Protein AF-A0A497JH79-F1 (afdb_monomer)

Nearest PDB structures (foldseek):
  4o25-assembly2_B  TM=3.830E-01  e=8.070E-01  Mus musculus
  3sea-assembly2_B  TM=3.746E-01  e=8.070E-01  Homo sapiens
  4o2l-assembly2_B  TM=3.773E-01  e=1.261E+00  Mus musculus
  6bsx-assembly3_C  TM=3.825E-01  e=1.183E+00  Homo sapiens
  6bsx-assembly1_A  TM=3.810E-01  e=1.433E+00  Homo sapiens

Sequence (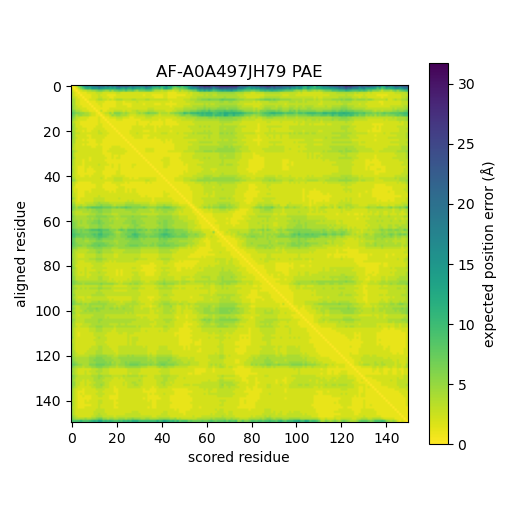150 aa):
MELKEAFLWKKVNSLIECNLCRRNCRIAENATGFCRVRQNIKGKLYSLVYGRALSLAIDPIEKKPLFHFKPATLCTSMSTYGCNFRCLHCQNYFISQLWLKEDLQKIPYTTPAEIVDFTLRQNIPGIAYTYTEPTIFAEYAYDTMVEAKK

Foldseek 3Di:
DDFAFDDAWDDDPQWIQGPLDPQRDTAHEQGAGPQRQWGHHPNTTTGLCQQQFPDWDKDAPVVPPDDPDPHPAIATETEAAGAPDDDPPQPLCCRHPVDDSVVSVVGDRHALLNSLVVCVVVVHPYHHYDSGDRSSRVVNVVNNVVNNVD

InterPro domains:
  IPR007197 Radical SAM [SFLDS00029] (80-143)
  IPR013785 Aldolase-type TIM barrel [G3DSA:3.20.20.70] (61-150)
  IPR034457 Organic radical-activating enzymes [PTHR30352] (16-150)
  IPR058240 Radical SAM superfamily [SSF102114] (51-149)

Secondary structure (DSSP, 8-state):
-PPEEPSSEEEETTEEEE-SSTT--EE-TT-B-TTSSEEEETTEEEESSTT---EEEEEEGGGSS-SSSSTT-EEEEEE-S--S---TT-TTHHHHTS--GGGGGGSPP--HHHHHHHHHHTT---EEE-SS-GGGGHHHHHHHHHHHT-

pLDDT: mean 96.07, std 3.97, range [58.75, 98.5]

Organism: NCBI:txid3101447

Mean predicted aligned error: 2.98 Å

Solvent-accessible surface area (backbone atoms only — not comparable to full-atom values): 8669 Å² total; per-residue (Å²): 133,85,73,45,72,54,89,48,61,47,80,51,91,86,28,34,37,35,62,64,52,96,75,51,36,75,21,44,71,76,32,53,33,90,32,67,33,40,33,22,53,92,86,40,52,25,34,73,49,56,34,28,64,67,42,81,45,83,40,56,40,79,81,46,104,53,84,90,56,66,77,98,33,52,24,37,34,35,27,39,68,23,21,83,72,83,63,94,81,47,89,44,38,56,50,32,67,65,71,56,82,71,57,58,76,76,38,62,82,43,53,41,62,55,56,40,50,57,31,54,77,68,74,38,88,40,76,40,73,35,87,30,52,52,63,79,47,42,69,43,53,47,53,26,53,59,50,68,70,111

Structure (mmCIF, N/CA/C/O backbone):
data_AF-A0A497JH79-F1
#
_entry.id   AF-A0A497JH79-F1
#
loop_
_atom_site.group_PDB
_atom_site.id
_atom_site.type_symbol
_atom_site.label_atom_id
_atom_site.label_alt_id
_atom_site.label_comp_id
_atom_site.label_asym_id
_atom_site.label_entity_id
_atom_site.label_seq_id
_atom_site.pdbx_PDB_ins_code
_atom_site.Cartn_x
_atom_site.Cartn_y
_atom_site.Cartn_z
_atom_site.occupancy
_atom_site.B_iso_or_equiv
_atom_site.auth_seq_id
_atom_site.auth_comp_id
_atom_site.auth_asym_id
_atom_site.auth_atom_id
_atom_site.pdbx_PDB_model_num
ATOM 1 N N . MET A 1 1 ? 4.272 16.334 8.505 1.00 58.75 1 MET A N 1
ATOM 2 C CA . MET A 1 1 ? 3.859 15.587 7.297 1.00 58.75 1 MET A CA 1
ATOM 3 C C . MET A 1 1 ? 2.359 15.432 7.335 1.00 58.75 1 MET A C 1
ATOM 5 O O . MET A 1 1 ? 1.837 15.016 8.363 1.00 58.75 1 MET A O 1
ATOM 9 N N . GLU A 1 2 ? 1.688 15.829 6.264 1.00 75.50 2 GLU A N 1
ATOM 10 C CA . GLU A 1 2 ? 0.233 15.781 6.167 1.00 75.50 2 GLU A CA 1
ATOM 11 C C . GLU A 1 2 ? -0.225 14.336 5.928 1.00 75.50 2 GLU A C 1
ATOM 13 O O . GLU A 1 2 ? 0.337 13.624 5.095 1.00 75.50 2 GLU A O 1
ATOM 18 N N . LEU A 1 3 ? -1.187 13.864 6.721 1.00 89.75 3 LEU A N 1
ATOM 19 C CA . LEU A 1 3 ? -1.768 12.534 6.546 1.00 89.75 3 LEU A CA 1
ATOM 20 C C . LEU A 1 3 ? -2.726 12.554 5.355 1.00 89.75 3 LEU A C 1
ATOM 22 O O . LEU A 1 3 ? -3.529 13.474 5.219 1.00 89.75 3 LEU A O 1
ATOM 26 N N . LYS A 1 4 ? -2.696 11.507 4.526 1.00 97.19 4 LYS A N 1
ATOM 27 C CA . LYS A 1 4 ? -3.616 11.379 3.390 1.00 97.19 4 LYS A CA 1
ATOM 28 C C . LYS A 1 4 ? -4.976 10.875 3.869 1.00 97.19 4 LYS A C 1
ATOM 30 O O . LYS A 1 4 ? -5.071 9.775 4.420 1.00 97.19 4 LYS A O 1
ATOM 35 N N . GLU A 1 5 ? -6.019 11.676 3.664 1.00 97.75 5 GLU A N 1
ATOM 36 C CA . GLU A 1 5 ? -7.406 11.262 3.903 1.0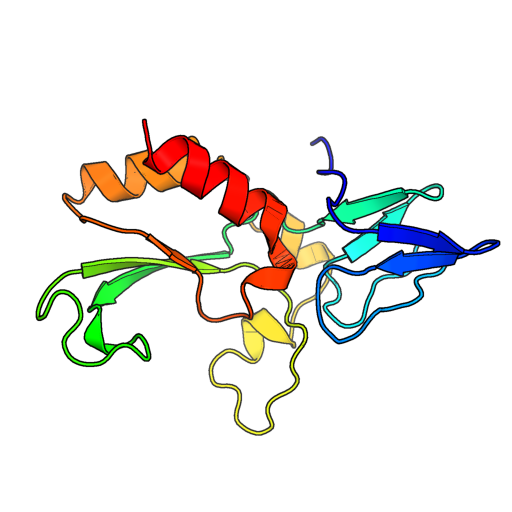0 97.75 5 GLU A CA 1
ATOM 37 C C . GLU A 1 5 ? -7.778 10.104 2.960 1.00 97.75 5 GLU A C 1
ATOM 39 O O . GLU A 1 5 ? -7.385 10.086 1.793 1.00 97.75 5 GLU A O 1
ATOM 44 N N . ALA A 1 6 ? -8.480 9.100 3.484 1.00 97.75 6 ALA A N 1
ATOM 45 C CA . ALA A 1 6 ? -8.829 7.895 2.746 1.00 97.75 6 ALA A CA 1
ATOM 46 C C . ALA A 1 6 ? -10.015 8.123 1.794 1.00 97.75 6 ALA A C 1
ATOM 48 O O . ALA A 1 6 ? -10.916 8.898 2.105 1.00 97.75 6 ALA A O 1
ATOM 49 N N . PHE A 1 7 ? -10.066 7.388 0.680 1.00 94.69 7 PHE A N 1
ATOM 50 C CA . PHE A 1 7 ? -11.116 7.554 -0.338 1.00 94.69 7 PHE A CA 1
ATOM 51 C C . PHE A 1 7 ? -12.482 6.982 0.062 1.00 94.69 7 PHE A C 1
ATOM 53 O O . PHE A 1 7 ? -13.514 7.617 -0.128 1.00 94.69 7 PHE A O 1
ATOM 60 N N . LEU A 1 8 ? -12.502 5.742 0.561 1.00 97.25 8 LEU A N 1
ATOM 61 C CA . LEU A 1 8 ? -13.721 4.932 0.637 1.00 97.25 8 LEU A CA 1
ATOM 62 C C . LEU A 1 8 ? -14.133 4.689 2.084 1.00 97.25 8 LEU A C 1
ATOM 64 O O . LEU A 1 8 ? -13.833 3.647 2.671 1.00 97.25 8 LEU A O 1
ATOM 68 N N . TRP A 1 9 ? -14.839 5.650 2.668 1.00 98.19 9 TRP A N 1
ATOM 69 C CA . TRP A 1 9 ? -15.397 5.519 4.008 1.00 98.19 9 TRP A CA 1
ATOM 70 C C . TRP A 1 9 ? -16.646 6.377 4.187 1.00 98.19 9 TRP A C 1
ATOM 72 O O . TRP A 1 9 ? -16.910 7.297 3.420 1.00 98.19 9 TRP A O 1
ATOM 82 N N . LYS A 1 10 ? -17.432 6.055 5.211 1.00 97.88 10 LYS A N 1
ATOM 83 C CA . LYS A 1 10 ? -18.573 6.865 5.643 1.00 97.88 10 LYS A CA 1
ATOM 84 C C . LYS A 1 10 ? -18.630 6.911 7.162 1.00 97.88 10 LYS A C 1
ATOM 86 O O . LYS A 1 10 ? -18.179 5.983 7.837 1.00 97.88 10 LYS A O 1
ATOM 91 N N . LYS A 1 11 ? -19.210 7.974 7.707 1.00 97.25 11 LYS A N 1
ATOM 92 C CA . LYS A 1 11 ? -19.496 8.065 9.139 1.00 97.25 11 LYS A CA 1
ATOM 93 C C . LYS A 1 11 ? -20.745 7.243 9.467 1.00 97.25 11 LYS A C 1
ATOM 95 O O . LYS A 1 11 ? -21.742 7.323 8.755 1.00 97.25 11 LYS A O 1
ATOM 100 N N . VAL A 1 12 ? -20.688 6.455 10.537 1.00 95.69 12 VAL A N 1
ATOM 101 C CA . VAL A 1 12 ? -21.808 5.662 11.061 1.00 95.69 12 VAL A CA 1
ATOM 102 C C . VAL A 1 12 ? -21.867 5.892 12.568 1.00 95.69 12 VAL A C 1
ATOM 104 O O . VAL A 1 12 ? -21.069 5.336 13.322 1.00 95.69 12 VAL A O 1
ATOM 107 N N . ASN A 1 13 ? -22.802 6.733 13.015 1.00 92.94 13 ASN A N 1
ATOM 108 C CA . ASN A 1 13 ? -22.878 7.224 14.396 1.00 92.94 13 ASN A CA 1
ATOM 109 C C . ASN A 1 13 ? -21.555 7.896 14.830 1.00 92.94 13 ASN A C 1
ATOM 111 O O . ASN A 1 13 ? -21.101 8.856 14.203 1.00 92.94 13 ASN A O 1
ATOM 115 N N . SER A 1 14 ? -20.933 7.390 15.897 1.00 92.44 14 SER A N 1
ATOM 116 C CA . SER A 1 14 ? -19.625 7.810 16.410 1.00 92.44 14 SER A CA 1
ATOM 117 C C . SER A 1 14 ? -18.441 7.065 15.774 1.00 92.44 14 SER A C 1
ATOM 119 O O . SER A 1 14 ? -17.294 7.328 16.131 1.00 92.44 14 SER A O 1
ATOM 121 N N . LEU A 1 15 ? -18.694 6.139 14.844 1.00 97.25 15 LEU A N 1
ATOM 122 C CA . LEU A 1 15 ? -17.681 5.311 14.191 1.00 97.25 15 LEU A CA 1
ATOM 123 C C . LEU A 1 15 ? -17.483 5.719 12.728 1.00 97.25 15 LEU A C 1
ATOM 125 O O . LEU A 1 15 ? -18.325 6.374 12.110 1.00 97.25 15 LEU A O 1
ATOM 129 N N . ILE A 1 16 ? -16.383 5.251 12.151 1.00 98.12 16 ILE A N 1
ATOM 130 C CA . ILE A 1 16 ? -16.168 5.235 10.705 1.00 98.12 16 ILE A CA 1
ATOM 131 C C . ILE A 1 16 ? -16.379 3.824 10.175 1.00 98.12 16 ILE A C 1
ATOM 133 O O . ILE A 1 16 ? -15.807 2.886 10.715 1.00 98.12 16 ILE A O 1
ATOM 137 N N . GLU A 1 17 ? -17.114 3.669 9.079 1.00 98.44 17 GLU A N 1
ATOM 138 C CA . GLU A 1 17 ? -17.144 2.436 8.291 1.00 98.44 17 GLU A CA 1
ATOM 139 C C . GLU A 1 17 ? -16.220 2.584 7.073 1.00 98.44 17 GLU A C 1
ATOM 141 O O . GLU A 1 17 ? -16.470 3.397 6.182 1.00 98.44 17 GLU A O 1
ATOM 146 N N . CYS A 1 18 ? -15.127 1.818 7.054 1.00 98.44 18 CYS A N 1
ATOM 147 C CA . CYS A 1 18 ? -14.154 1.782 5.962 1.00 98.44 18 CYS A CA 1
ATOM 148 C C . CYS A 1 18 ? -14.600 0.779 4.893 1.00 98.44 18 CYS A C 1
ATOM 150 O O . CYS A 1 18 ? -14.641 -0.415 5.166 1.00 98.44 18 CYS A O 1
ATOM 152 N N . ASN A 1 19 ? -14.861 1.241 3.671 1.00 97.94 19 ASN A N 1
ATOM 153 C CA . ASN A 1 19 ? -15.357 0.433 2.546 1.00 97.94 19 ASN A CA 1
ATOM 154 C C . ASN A 1 19 ? -14.276 0.095 1.513 1.00 97.94 19 ASN A C 1
ATOM 156 O O . ASN A 1 19 ? -14.578 -0.297 0.392 1.00 97.94 19 ASN A O 1
ATOM 160 N N . LEU A 1 20 ? -13.011 0.249 1.892 1.00 97.62 20 LEU A N 1
ATOM 161 C CA . LEU A 1 20 ? -11.875 0.057 0.999 1.00 97.62 20 LEU A CA 1
ATOM 162 C C . LEU A 1 20 ? -11.639 -1.404 0.596 1.00 97.62 20 LEU A C 1
ATOM 164 O O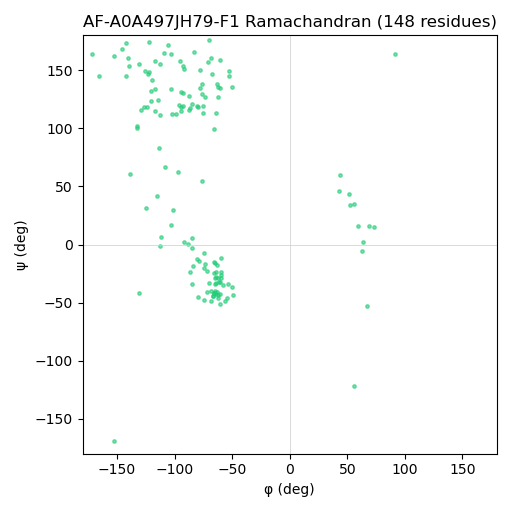 . LEU A 1 20 ? -11.169 -1.684 -0.498 1.00 97.62 20 LEU A O 1
ATOM 168 N N . CYS A 1 21 ? -11.940 -2.340 1.495 1.00 97.56 21 CYS A N 1
ATOM 169 C CA . CYS A 1 21 ? -11.798 -3.770 1.251 1.00 97.56 21 CYS A CA 1
ATOM 170 C C . CYS A 1 21 ? -12.954 -4.535 1.900 1.00 97.56 21 CYS A C 1
ATOM 172 O O . CYS A 1 21 ? -13.718 -3.983 2.696 1.00 97.56 21 CYS A O 1
ATOM 174 N N . ARG A 1 22 ? -13.030 -5.843 1.639 1.00 96.19 22 ARG A N 1
ATOM 175 C CA . ARG A 1 22 ? -14.120 -6.723 2.094 1.00 96.19 22 ARG A CA 1
ATOM 176 C C . ARG A 1 22 ? -14.304 -6.811 3.617 1.00 96.19 22 ARG A C 1
ATOM 178 O O . ARG A 1 22 ? -15.290 -7.368 4.085 1.00 96.19 22 ARG A O 1
ATOM 185 N N . ARG A 1 23 ? -13.358 -6.303 4.412 1.00 97.69 23 ARG A N 1
ATOM 186 C CA . ARG A 1 23 ? -13.472 -6.303 5.877 1.00 97.69 23 ARG A CA 1
ATOM 187 C C . ARG A 1 23 ? -14.513 -5.315 6.401 1.00 97.69 23 ARG A C 1
ATOM 189 O O . ARG A 1 23 ? -14.926 -5.492 7.539 1.00 97.69 23 ARG A O 1
ATOM 196 N N . ASN A 1 24 ? -14.861 -4.277 5.633 1.00 97.44 24 ASN A N 1
ATOM 197 C CA . ASN A 1 24 ? -15.838 -3.247 6.012 1.00 97.44 24 ASN A CA 1
ATOM 198 C C . ASN A 1 24 ? -15.696 -2.771 7.477 1.00 97.44 24 ASN A C 1
ATOM 200 O O . ASN A 1 24 ? -16.663 -2.732 8.236 1.00 97.44 24 ASN A O 1
ATOM 204 N N . CYS A 1 25 ? -14.457 -2.498 7.915 1.00 98.38 25 CYS A N 1
ATOM 205 C CA . CYS A 1 25 ? -14.149 -2.270 9.330 1.00 98.38 25 CYS A CA 1
ATOM 206 C C . CYS A 1 25 ? -14.923 -1.069 9.885 1.00 98.38 25 CYS A C 1
ATOM 208 O O . CYS A 1 25 ? -14.892 0.005 9.284 1.00 98.38 25 CYS A O 1
ATOM 210 N N . ARG A 1 26 ? -15.518 -1.229 11.073 1.00 98.31 26 ARG A N 1
ATOM 211 C CA . ARG A 1 26 ? -16.047 -0.124 11.880 1.00 98.31 26 ARG A CA 1
ATOM 212 C C . ARG A 1 26 ? -14.990 0.323 12.885 1.00 98.31 26 ARG A C 1
ATOM 214 O O . ARG A 1 26 ? -14.579 -0.459 13.735 1.00 98.31 26 ARG A O 1
ATOM 221 N N . ILE A 1 27 ? -14.510 1.552 12.745 1.00 98.50 27 ILE A N 1
ATOM 222 C CA . ILE A 1 27 ? -13.299 2.058 13.391 1.00 98.50 27 ILE A CA 1
ATOM 223 C C . ILE A 1 27 ? -13.685 3.200 14.332 1.00 98.50 27 ILE A C 1
ATOM 225 O O . ILE A 1 27 ? -14.158 4.253 13.894 1.00 98.50 27 ILE A O 1
ATOM 229 N N . ALA A 1 28 ? -13.491 2.977 15.631 1.00 98.44 28 ALA A N 1
ATOM 230 C CA . ALA A 1 28 ? -13.672 3.996 16.659 1.00 98.44 28 ALA A CA 1
ATOM 231 C C . ALA A 1 28 ? -12.602 5.090 16.563 1.00 98.44 28 ALA A C 1
ATOM 233 O O . ALA A 1 28 ? -11.550 4.889 15.960 1.00 98.44 28 ALA A O 1
ATOM 234 N N . GLU A 1 29 ? -12.879 6.249 17.152 1.00 97.94 29 GLU A N 1
ATOM 235 C CA . GLU A 1 29 ? -11.927 7.358 17.252 1.00 97.94 29 GLU A CA 1
ATOM 236 C C . GLU A 1 29 ? -10.571 6.878 17.801 1.00 97.94 29 GLU A C 1
ATOM 238 O O . GLU A 1 29 ? -10.518 6.085 18.741 1.00 97.94 29 GLU A O 1
ATOM 243 N N . ASN A 1 30 ? -9.474 7.328 17.187 1.00 96.88 30 ASN A N 1
ATOM 244 C CA . ASN A 1 30 ? -8.091 6.914 17.452 1.00 96.88 30 ASN A CA 1
ATOM 245 C C . ASN A 1 30 ? -7.752 5.435 17.186 1.00 96.88 30 ASN A C 1
ATOM 247 O O . ASN A 1 30 ? -6.571 5.077 17.230 1.00 96.88 30 ASN A O 1
ATOM 251 N N . ALA A 1 31 ? -8.721 4.582 16.849 1.00 98.06 31 ALA A N 1
ATOM 252 C CA . ALA A 1 31 ? -8.487 3.177 16.537 1.00 98.06 31 ALA A CA 1
ATOM 253 C C . ALA A 1 31 ? -8.054 2.973 15.076 1.00 98.06 31 ALA A C 1
ATOM 255 O O . ALA A 1 31 ? -8.202 3.852 14.220 1.00 98.06 31 ALA A O 1
ATOM 256 N N . THR A 1 32 ? -7.541 1.775 14.781 1.00 98.00 32 THR A N 1
ATOM 257 C CA . THR A 1 32 ? -7.223 1.351 13.412 1.00 98.00 32 THR A CA 1
ATOM 258 C C . THR A 1 32 ? -8.133 0.223 12.940 1.00 98.00 32 THR A C 1
ATOM 260 O O . THR A 1 32 ? -8.688 -0.526 13.742 1.00 98.00 32 THR A O 1
ATOM 263 N N . GLY A 1 33 ? -8.295 0.098 11.623 1.00 97.81 33 GLY A N 1
ATOM 264 C CA . GLY A 1 33 ? -8.923 -1.073 11.013 1.00 97.81 33 GLY A CA 1
ATOM 265 C C . GLY A 1 33 ? -8.045 -2.325 11.114 1.00 97.81 33 GLY A C 1
ATOM 266 O O . GLY A 1 33 ? -6.885 -2.268 11.516 1.00 97.81 33 GLY A O 1
ATOM 267 N N . PHE A 1 34 ? -8.565 -3.463 10.651 1.00 98.19 34 PHE A N 1
ATOM 268 C CA . PHE A 1 34 ? -7.870 -4.759 10.696 1.00 98.19 34 PHE A CA 1
ATOM 269 C C . PHE A 1 34 ? -6.466 -4.750 10.055 1.00 98.19 34 PHE A C 1
ATOM 271 O O . PHE A 1 34 ? -5.550 -5.444 10.506 1.00 98.19 34 PHE A O 1
ATOM 278 N N . CYS A 1 35 ? -6.277 -3.951 9.001 1.00 97.69 35 CYS A N 1
ATOM 279 C CA . CYS A 1 35 ? -4.990 -3.807 8.322 1.00 97.69 35 CYS A CA 1
ATOM 280 C C . CYS A 1 35 ? -3.960 -2.971 9.094 1.00 97.69 35 CYS A C 1
ATOM 282 O O . CYS A 1 35 ? -2.814 -2.905 8.661 1.00 97.69 35 CYS A O 1
ATOM 284 N N . ARG A 1 36 ? -4.354 -2.345 10.213 1.00 97.81 36 ARG A N 1
ATOM 285 C CA . ARG A 1 36 ? -3.533 -1.503 11.101 1.00 97.81 36 ARG A CA 1
ATOM 286 C C . ARG A 1 36 ? -2.974 -0.214 10.482 1.00 97.81 36 ARG A C 1
ATOM 288 O O . A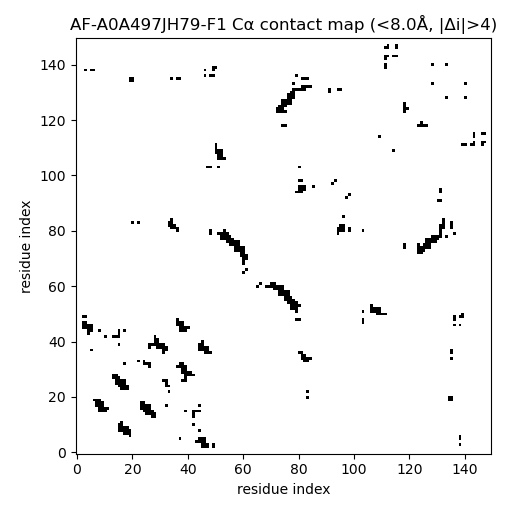RG A 1 36 ? -2.302 0.546 11.167 1.00 97.81 36 ARG A O 1
ATOM 295 N N . VAL A 1 37 ? -3.301 0.072 9.220 1.00 97.50 37 VAL A N 1
ATOM 296 C CA . VAL A 1 37 ? -2.815 1.255 8.476 1.00 97.50 37 VAL A CA 1
ATOM 297 C C . VAL A 1 37 ? -3.900 2.278 8.153 1.00 97.50 37 VAL A C 1
ATOM 299 O O . VAL A 1 37 ? -3.619 3.311 7.555 1.00 97.50 37 VAL A O 1
ATOM 302 N N . ARG A 1 38 ? -5.147 2.000 8.539 1.00 97.88 38 ARG A N 1
ATOM 303 C CA . ARG A 1 38 ? -6.292 2.903 8.375 1.00 97.88 38 ARG A CA 1
ATOM 304 C C . ARG A 1 38 ? -6.742 3.362 9.744 1.00 97.88 38 ARG A C 1
ATOM 306 O O . ARG A 1 38 ? -7.224 2.523 10.500 1.00 97.88 38 ARG A O 1
ATOM 313 N N . GLN A 1 39 ? -6.553 4.639 10.061 1.00 97.94 39 GLN A N 1
ATOM 314 C CA . GLN A 1 39 ? -6.836 5.186 11.388 1.00 97.94 39 GLN A CA 1
ATOM 315 C C . GLN A 1 39 ? -7.940 6.233 11.320 1.00 97.94 39 GLN A C 1
ATOM 317 O O . GLN A 1 39 ? -7.909 7.108 10.456 1.00 97.94 39 GLN A O 1
ATOM 322 N N . ASN A 1 40 ? -8.900 6.139 12.237 1.00 98.12 40 ASN A N 1
ATOM 323 C CA . ASN A 1 40 ? -9.867 7.205 12.461 1.00 98.12 40 ASN A CA 1
ATOM 324 C C . ASN A 1 40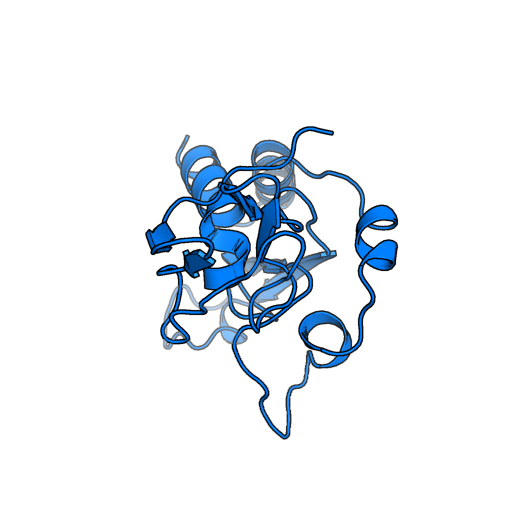 ? -9.217 8.285 13.337 1.00 98.12 40 ASN A C 1
ATOM 326 O O . ASN A 1 40 ? -8.783 7.993 14.452 1.00 98.12 40 ASN A O 1
ATOM 330 N N . ILE A 1 41 ? -9.119 9.506 12.818 1.00 97.19 41 ILE A N 1
ATOM 331 C CA . ILE A 1 41 ? -8.559 10.667 13.504 1.00 97.19 41 ILE A CA 1
ATOM 332 C C . ILE A 1 41 ? -9.570 11.803 13.376 1.00 97.19 41 ILE A C 1
ATOM 334 O O . ILE A 1 41 ? -9.844 12.284 12.277 1.00 97.19 41 ILE A O 1
ATOM 338 N N . LYS A 1 42 ? -10.114 12.240 14.508 1.00 95.81 42 LYS A N 1
ATOM 339 C CA . LYS A 1 42 ? -11.112 13.307 14.633 1.00 95.81 42 LYS A CA 1
ATOM 340 C C . LYS A 1 42 ? -12.318 13.094 13.712 1.00 95.81 42 LYS A C 1
ATOM 342 O O . LYS A 1 42 ? -12.783 14.023 13.054 1.00 95.81 42 LYS A O 1
ATOM 347 N N . GLY A 1 43 ? -12.819 11.860 13.647 1.00 95.62 43 GLY A N 1
ATOM 348 C CA . GLY A 1 43 ? -13.973 11.492 12.825 1.00 95.62 43 GLY A CA 1
ATOM 349 C C . GLY A 1 43 ? -13.720 11.438 11.314 1.00 95.62 43 GLY A C 1
ATOM 350 O O . GLY A 1 43 ? -14.691 11.395 10.555 1.00 95.62 43 GLY A O 1
ATOM 351 N N . LYS A 1 44 ? -12.454 11.417 10.877 1.00 97.19 44 LYS A N 1
ATOM 352 C CA . LYS A 1 44 ? -12.039 11.194 9.484 1.00 97.19 44 LYS A CA 1
ATOM 353 C C . LYS A 1 44 ? -11.090 10.007 9.367 1.00 97.19 44 LYS A C 1
ATOM 355 O O . LYS A 1 44 ? -10.298 9.744 10.269 1.00 97.19 44 LYS A O 1
ATOM 360 N N . LEU A 1 45 ? -11.159 9.278 8.254 1.00 98.38 45 LEU A N 1
ATOM 361 C CA . LEU A 1 45 ? -10.292 8.124 8.027 1.00 98.38 45 LEU A CA 1
ATOM 362 C C . LEU A 1 45 ? -9.036 8.541 7.271 1.00 98.38 45 LEU A C 1
ATOM 364 O O . LEU A 1 45 ? -9.134 9.140 6.207 1.00 98.38 45 LEU A O 1
ATOM 368 N N . TYR A 1 46 ? -7.869 8.149 7.771 1.00 98.31 46 TYR A N 1
ATOM 369 C CA . TYR A 1 46 ? -6.581 8.446 7.147 1.00 98.31 46 TYR A CA 1
ATOM 370 C C . TYR A 1 46 ? -5.790 7.177 6.836 1.00 98.31 46 TYR A C 1
ATOM 372 O O . TYR A 1 46 ? -5.872 6.175 7.556 1.00 98.31 46 TYR A O 1
ATOM 380 N N . SER A 1 47 ? -4.995 7.237 5.769 1.00 97.81 47 SER A N 1
ATOM 381 C CA . SER A 1 47 ? -3.951 6.259 5.472 1.00 97.81 47 SER A CA 1
ATOM 382 C C . SER A 1 47 ? -2.665 6.629 6.210 1.00 97.81 47 SER A C 1
ATOM 384 O O . SER A 1 47 ? -2.105 7.704 6.003 1.00 97.81 47 SER A O 1
ATOM 386 N N . LEU A 1 48 ? -2.173 5.725 7.059 1.00 97.25 48 LEU A N 1
ATOM 387 C CA . LEU A 1 48 ? -0.916 5.902 7.799 1.00 97.25 48 LEU A CA 1
ATOM 388 C C . LEU A 1 48 ? 0.331 5.579 6.965 1.00 97.25 48 LEU A C 1
ATOM 390 O O . LEU A 1 48 ? 1.447 5.876 7.382 1.00 97.25 48 LEU A O 1
ATOM 394 N N . VAL A 1 49 ? 0.142 4.944 5.808 1.00 97.38 49 VAL A N 1
ATOM 395 C CA . VAL A 1 49 ? 1.217 4.416 4.953 1.00 97.38 49 VAL A CA 1
ATOM 396 C C . VAL A 1 49 ? 1.351 5.156 3.625 1.00 97.38 49 VAL A C 1
ATOM 398 O O . VAL A 1 49 ? 2.134 4.752 2.768 1.00 97.38 49 VAL A O 1
ATOM 401 N N . TYR A 1 50 ? 0.604 6.243 3.429 1.00 97.69 50 TYR A N 1
ATOM 402 C CA . TYR A 1 50 ? 0.762 7.060 2.232 1.00 97.69 50 TYR A CA 1
ATOM 403 C C . TYR A 1 50 ? 2.176 7.652 2.171 1.00 97.69 50 TYR A C 1
ATOM 405 O O . TYR A 1 50 ? 2.641 8.260 3.138 1.00 97.69 50 TYR A O 1
ATOM 413 N N . GLY A 1 51 ? 2.861 7.446 1.044 1.00 97.00 51 GLY A N 1
ATOM 414 C CA . GLY A 1 51 ? 4.250 7.864 0.859 1.00 97.00 51 GLY A CA 1
ATOM 415 C C . GLY A 1 51 ? 5.264 7.086 1.701 1.00 97.00 51 GLY A C 1
ATOM 416 O O . GLY A 1 51 ? 6.383 7.549 1.873 1.00 97.00 51 GLY A O 1
ATOM 417 N N . ARG A 1 52 ? 4.894 5.927 2.264 1.00 96.56 52 ARG A N 1
ATOM 418 C CA . ARG A 1 52 ? 5.790 5.040 3.027 1.00 96.56 52 ARG A CA 1
ATOM 419 C C . ARG A 1 52 ? 6.088 3.779 2.224 1.00 96.56 52 ARG A C 1
ATOM 421 O O . ARG A 1 52 ? 5.642 2.690 2.591 1.00 96.56 52 ARG A O 1
ATOM 428 N N . ALA A 1 53 ? 6.806 3.935 1.113 1.00 96.19 53 ALA A N 1
ATOM 429 C CA . ALA A 1 53 ? 7.279 2.809 0.313 1.00 96.19 53 ALA A CA 1
ATOM 430 C C . ALA A 1 53 ? 8.307 2.002 1.121 1.00 96.19 53 ALA A C 1
ATOM 432 O O . ALA A 1 53 ? 9.462 2.391 1.256 1.00 96.19 53 ALA A O 1
ATOM 433 N N . LEU A 1 54 ? 7.858 0.894 1.709 1.00 95.25 54 LEU A N 1
ATOM 434 C CA . LEU A 1 54 ? 8.683 0.053 2.574 1.00 95.25 54 LEU A CA 1
ATOM 435 C C . LEU A 1 54 ? 9.588 -0.868 1.760 1.00 95.25 54 LEU A C 1
ATOM 437 O O . LEU A 1 54 ? 10.761 -1.039 2.073 1.00 95.25 54 LEU A O 1
ATOM 441 N N . SER A 1 55 ? 9.017 -1.499 0.740 1.00 91.19 55 SER A N 1
ATOM 442 C CA . SER A 1 55 ? 9.751 -2.367 -0.171 1.00 91.19 55 SER A CA 1
ATOM 443 C C . SER A 1 55 ? 9.608 -1.797 -1.566 1.00 91.19 55 SER A C 1
ATOM 445 O O . SER A 1 55 ? 8.486 -1.618 -2.033 1.00 91.19 55 SER A O 1
ATOM 447 N N . LEU A 1 56 ? 10.745 -1.515 -2.199 1.00 94.12 56 LEU A N 1
ATOM 448 C CA . LEU A 1 56 ? 10.854 -1.080 -3.584 1.00 94.12 56 LEU A CA 1
ATOM 449 C C . LEU A 1 56 ? 11.950 -1.922 -4.238 1.00 94.12 56 LEU A C 1
ATOM 451 O O . LEU A 1 56 ? 13.134 -1.711 -3.992 1.00 94.12 56 LEU A O 1
ATOM 455 N N . ALA A 1 57 ? 11.550 -2.941 -4.991 1.00 95.56 57 ALA A N 1
ATOM 456 C CA . ALA A 1 57 ? 12.467 -3.920 -5.571 1.00 95.56 57 ALA A CA 1
ATOM 457 C C . ALA A 1 57 ? 12.183 -4.124 -7.057 1.00 95.56 57 ALA A C 1
ATOM 459 O O . ALA A 1 57 ? 11.061 -3.925 -7.504 1.00 95.56 57 ALA A O 1
ATOM 460 N N . ILE A 1 58 ? 13.181 -4.560 -7.817 1.00 97.12 58 ILE A N 1
ATOM 461 C CA . ILE A 1 58 ? 13.023 -4.905 -9.230 1.00 97.12 58 ILE A CA 1
ATOM 462 C C . ILE A 1 58 ? 12.809 -6.415 -9.321 1.00 97.12 58 ILE A C 1
ATOM 464 O O . ILE A 1 58 ? 13.663 -7.189 -8.896 1.00 97.12 58 ILE A O 1
ATOM 468 N N . ASP A 1 59 ? 11.666 -6.826 -9.865 1.00 96.25 59 ASP A N 1
ATOM 469 C CA . ASP A 1 59 ? 11.276 -8.229 -9.992 1.00 96.25 59 ASP A CA 1
ATOM 470 C C . ASP A 1 59 ? 10.923 -8.581 -11.441 1.00 96.25 59 ASP A C 1
ATOM 472 O O . ASP A 1 59 ? 10.349 -7.747 -12.146 1.00 96.25 59 ASP A O 1
ATOM 476 N N . PRO A 1 60 ? 11.151 -9.834 -11.869 1.00 96.19 60 PRO A N 1
ATOM 477 C CA . PRO A 1 60 ? 10.571 -10.341 -13.105 1.00 96.19 60 PRO A CA 1
ATOM 478 C C . PRO A 1 60 ? 9.046 -10.465 -12.980 1.00 96.19 60 PRO A C 1
ATOM 480 O O . PRO A 1 60 ? 8.517 -10.774 -11.901 1.00 96.19 60 PRO A O 1
ATOM 483 N N . ILE A 1 61 ? 8.333 -10.239 -14.084 1.00 95.38 61 ILE A N 1
ATOM 484 C CA . ILE A 1 61 ? 6.867 -10.316 -14.128 1.00 95.38 61 ILE A CA 1
ATOM 485 C C . ILE A 1 61 ? 6.348 -11.709 -13.744 1.00 95.38 61 ILE A C 1
ATOM 487 O O . ILE A 1 61 ? 5.263 -11.828 -13.182 1.00 95.38 61 ILE A O 1
ATOM 491 N N . GLU A 1 62 ? 7.155 -12.750 -13.951 1.00 95.38 62 GLU A N 1
ATOM 492 C CA . GLU A 1 62 ? 6.861 -14.152 -13.645 1.00 95.38 62 GLU A CA 1
ATOM 493 C C . GLU A 1 62 ? 6.663 -14.419 -12.145 1.00 95.38 62 GLU A C 1
ATOM 495 O O . GLU A 1 62 ? 6.071 -15.429 -11.772 1.00 95.38 62 GLU A O 1
ATOM 500 N N . LYS A 1 63 ? 7.108 -13.514 -11.259 1.00 93.75 63 LYS A N 1
ATOM 501 C CA . LYS A 1 63 ? 6.769 -13.591 -9.826 1.00 93.75 63 LYS A CA 1
ATOM 502 C C . LYS A 1 63 ? 5.317 -13.204 -9.538 1.00 93.75 63 LYS A C 1
ATOM 504 O O . LYS A 1 63 ? 4.840 -13.429 -8.424 1.00 93.75 63 LYS A O 1
ATOM 509 N N . LYS A 1 64 ? 4.634 -12.539 -10.471 1.00 93.94 64 LYS A N 1
ATOM 510 C CA . LYS A 1 64 ? 3.252 -12.075 -10.301 1.00 93.94 64 LYS A CA 1
ATOM 511 C C . LYS A 1 64 ? 2.300 -13.151 -10.833 1.00 93.94 64 LYS A C 1
ATOM 513 O O . LYS A 1 64 ? 2.678 -13.891 -11.737 1.00 93.94 64 LYS A O 1
ATOM 518 N N . PRO A 1 65 ? 1.068 -13.266 -10.304 1.00 90.50 65 PRO A N 1
ATOM 519 C CA . PRO A 1 65 ? 0.118 -14.303 -10.713 1.00 90.50 65 PRO A CA 1
ATOM 520 C C . PRO A 1 65 ? -0.523 -13.982 -12.079 1.00 90.50 65 PRO A C 1
ATOM 522 O O . PRO A 1 65 ? -1.742 -13.899 -12.199 1.00 90.50 65 PRO A O 1
ATOM 525 N N . LEU A 1 66 ? 0.301 -13.750 -13.105 1.00 91.69 66 LEU A N 1
ATOM 526 C CA . LEU A 1 66 ? -0.096 -13.388 -14.461 1.00 91.69 66 LEU A CA 1
ATOM 527 C C . LEU A 1 66 ? 0.496 -14.404 -15.443 1.00 91.69 66 LEU A C 1
ATOM 529 O O . LEU A 1 66 ? 1.711 -14.539 -15.558 1.00 91.69 66 LEU A O 1
ATOM 533 N N . PHE A 1 67 ? -0.364 -15.123 -16.162 1.00 92.06 67 PHE A N 1
ATOM 534 C CA . PHE A 1 67 ? 0.063 -16.106 -17.157 1.00 92.06 67 PHE A CA 1
ATOM 535 C C . PHE A 1 67 ? 0.268 -15.441 -18.524 1.00 92.06 67 PHE A C 1
ATOM 537 O O . PHE A 1 67 ? -0.628 -14.749 -19.004 1.00 92.06 67 PHE A O 1
ATOM 544 N N . HIS A 1 68 ? 1.436 -15.647 -19.148 1.00 93.56 68 HIS A N 1
ATOM 545 C CA . HIS A 1 68 ? 1.780 -15.091 -20.471 1.00 93.56 68 HIS A CA 1
ATOM 546 C C . HIS A 1 68 ? 1.585 -13.564 -20.598 1.00 93.56 68 HIS A C 1
ATOM 548 O O . HIS A 1 68 ? 1.271 -13.038 -21.666 1.00 93.56 68 HIS A O 1
ATOM 554 N N . PHE A 1 69 ? 1.817 -12.824 -19.515 1.00 95.56 69 PHE A N 1
ATOM 555 C CA . PHE A 1 69 ? 1.746 -11.367 -19.513 1.00 95.56 69 PHE A CA 1
ATOM 556 C C . PHE A 1 69 ? 3.150 -10.764 -19.562 1.00 95.56 69 PHE A C 1
ATOM 558 O O . PHE A 1 69 ? 3.903 -10.894 -18.604 1.00 95.56 69 PHE A O 1
ATOM 565 N N . LYS A 1 70 ? 3.492 -10.101 -20.675 1.00 95.06 70 LYS A N 1
ATOM 566 C CA . LYS A 1 70 ? 4.809 -9.479 -20.929 1.00 95.06 70 LYS A CA 1
ATOM 567 C C . LYS A 1 70 ? 6.015 -10.366 -20.523 1.00 95.06 70 LYS A C 1
ATOM 569 O O . LYS A 1 70 ? 6.810 -9.938 -19.689 1.00 95.06 70 LYS A O 1
ATOM 574 N N . PRO A 1 71 ? 6.181 -11.574 -21.091 1.00 95.50 71 PRO A N 1
ATOM 575 C CA . PRO A 1 71 ? 7.240 -12.503 -20.682 1.00 95.50 71 PRO A CA 1
ATOM 576 C C . PRO A 1 71 ? 8.645 -11.885 -20.697 1.00 95.50 71 PRO A C 1
ATOM 578 O O . PRO A 1 71 ? 8.949 -11.063 -21.563 1.00 95.50 71 PRO A O 1
ATOM 581 N N . ALA A 1 72 ? 9.489 -12.303 -19.753 1.00 94.75 72 ALA A N 1
ATOM 582 C CA . ALA A 1 72 ? 10.867 -11.852 -19.551 1.00 94.75 72 ALA A CA 1
ATOM 583 C C . ALA A 1 72 ? 11.028 -10.341 -19.285 1.00 94.75 72 ALA A C 1
ATOM 585 O O . ALA A 1 72 ? 12.134 -9.806 -19.384 1.00 94.75 72 ALA A O 1
ATOM 586 N N . THR A 1 73 ? 9.945 -9.639 -18.935 1.00 96.94 73 THR A N 1
ATOM 587 C CA . THR A 1 73 ? 10.013 -8.225 -18.547 1.00 96.94 73 THR A CA 1
ATOM 588 C C . THR A 1 73 ? 10.163 -8.049 -17.042 1.00 96.94 73 THR A C 1
ATOM 590 O O . THR A 1 73 ? 9.747 -8.885 -16.238 1.00 96.94 73 THR A O 1
ATOM 593 N N . LEU A 1 74 ? 10.762 -6.922 -16.659 1.00 97.12 74 LEU A N 1
ATOM 594 C CA . LEU A 1 74 ? 10.905 -6.505 -15.269 1.00 97.12 74 LEU A CA 1
ATOM 595 C C . LEU A 1 74 ? 9.777 -5.552 -14.864 1.00 97.12 74 LEU A C 1
ATOM 597 O O . LEU A 1 74 ? 9.172 -4.876 -15.698 1.00 97.12 74 LEU A O 1
ATOM 601 N N . CYS A 1 75 ? 9.532 -5.464 -13.560 1.00 97.12 75 CYS A N 1
ATOM 602 C CA . CYS A 1 75 ? 8.641 -4.488 -12.950 1.00 97.12 75 CYS A CA 1
ATOM 603 C C . CYS A 1 75 ? 9.201 -3.992 -11.613 1.00 97.12 75 CYS A C 1
ATOM 605 O O . CYS A 1 75 ? 9.789 -4.753 -10.837 1.00 97.12 75 CYS A O 1
ATOM 607 N N . THR A 1 76 ? 8.970 -2.717 -11.315 1.00 97.88 76 THR A N 1
ATOM 608 C CA . THR A 1 76 ? 9.220 -2.160 -9.987 1.00 97.88 76 THR A CA 1
ATOM 609 C C . THR A 1 76 ? 8.116 -2.633 -9.052 1.00 97.88 76 THR A C 1
ATOM 611 O O . THR A 1 76 ? 6.955 -2.276 -9.206 1.00 97.88 76 THR A O 1
ATOM 614 N N . SER A 1 77 ? 8.464 -3.451 -8.074 1.00 97.38 77 SER A N 1
ATOM 615 C CA . SER A 1 77 ? 7.565 -4.018 -7.079 1.00 97.38 77 SER A CA 1
ATOM 616 C C . SER A 1 77 ? 7.549 -3.173 -5.813 1.00 97.38 77 SER A C 1
ATOM 618 O O . SER A 1 77 ? 8.581 -3.042 -5.153 1.00 97.38 77 SER A O 1
ATOM 620 N N . MET A 1 78 ? 6.378 -2.633 -5.466 1.00 96.38 78 MET A N 1
ATOM 621 C CA . MET A 1 78 ? 6.189 -1.738 -4.324 1.00 96.38 78 MET A CA 1
ATOM 622 C C . MET A 1 78 ? 5.203 -2.299 -3.295 1.00 96.38 78 MET A C 1
ATOM 624 O O . MET A 1 78 ? 4.156 -2.844 -3.657 1.00 96.38 78 MET A O 1
ATOM 628 N N . SER A 1 79 ? 5.502 -2.096 -2.009 1.00 97.31 79 SER A N 1
ATOM 629 C CA . SER A 1 79 ? 4.581 -2.371 -0.902 1.00 97.31 79 SER A CA 1
ATOM 630 C C . SER A 1 79 ? 4.730 -1.395 0.264 1.00 97.31 79 SER A C 1
ATOM 632 O O . SER A 1 79 ? 5.714 -0.661 0.381 1.00 97.31 79 SER A O 1
ATOM 634 N N . THR A 1 80 ? 3.766 -1.447 1.182 1.00 97.44 80 THR A N 1
ATOM 635 C CA . THR A 1 80 ? 3.816 -0.772 2.486 1.00 97.44 80 THR A CA 1
ATOM 636 C C . THR A 1 80 ? 3.662 -1.782 3.621 1.00 97.44 80 THR A C 1
ATOM 638 O O . THR A 1 80 ? 3.350 -2.951 3.379 1.00 97.44 80 THR A O 1
ATOM 641 N N . TYR A 1 81 ? 3.806 -1.328 4.869 1.00 97.81 81 TYR A N 1
ATOM 642 C CA . TYR A 1 81 ? 3.361 -2.104 6.027 1.00 97.81 81 TYR A CA 1
ATOM 643 C C . TYR A 1 81 ? 1.849 -2.383 5.988 1.00 97.81 81 TYR A C 1
ATOM 645 O O . TYR A 1 81 ? 1.087 -1.650 5.352 1.00 97.81 81 TYR A O 1
ATOM 653 N N . GLY A 1 82 ? 1.424 -3.417 6.717 1.00 97.81 82 GLY A N 1
ATOM 654 C CA . GLY A 1 82 ? 0.019 -3.790 6.907 1.00 97.81 82 GLY A CA 1
ATOM 655 C C . GLY A 1 82 ? -0.501 -4.798 5.882 1.00 97.81 82 GLY A C 1
ATOM 656 O O . GLY A 1 82 ? 0.113 -5.043 4.854 1.00 97.81 82 GLY A O 1
ATOM 657 N N . CYS A 1 83 ? -1.642 -5.425 6.177 1.00 97.75 83 CYS A N 1
ATOM 658 C CA . CYS A 1 83 ? -2.371 -6.303 5.253 1.00 97.75 83 CYS A CA 1
ATOM 659 C C . CYS A 1 83 ? -3.786 -6.566 5.783 1.00 97.75 83 CYS A C 1
ATOM 661 O O . CYS A 1 83 ? -3.986 -6.686 6.996 1.00 97.75 83 CYS A O 1
ATOM 663 N N . ASN A 1 84 ? -4.778 -6.679 4.899 1.00 97.56 84 ASN A N 1
ATOM 664 C CA . ASN A 1 84 ? -6.152 -7.068 5.256 1.00 97.56 84 ASN A CA 1
ATOM 665 C C . ASN A 1 84 ? -6.363 -8.604 5.320 1.00 97.56 84 ASN A C 1
ATOM 667 O O . ASN A 1 84 ? -7.429 -9.066 5.750 1.00 97.56 84 ASN A O 1
ATOM 671 N N . PHE A 1 85 ? -5.328 -9.383 4.987 1.00 97.12 85 PHE A N 1
ATOM 672 C CA . PHE A 1 85 ? -5.239 -10.833 5.167 1.00 97.12 85 PHE A CA 1
ATOM 673 C C . PHE A 1 85 ? -4.349 -11.224 6.364 1.00 97.12 85 PHE A C 1
ATOM 675 O O . PHE A 1 85 ? -3.573 -10.425 6.897 1.00 97.12 85 PHE A O 1
ATOM 682 N N . ARG A 1 86 ? -4.487 -12.481 6.801 1.00 96.38 86 ARG A N 1
ATOM 683 C CA . ARG A 1 86 ? -3.662 -13.155 7.823 1.00 96.38 86 ARG A CA 1
ATOM 684 C C . ARG A 1 86 ? -3.392 -14.591 7.371 1.00 96.38 86 ARG A C 1
ATOM 686 O O . ARG A 1 86 ? -3.871 -15.544 7.972 1.00 96.38 86 ARG A O 1
ATOM 693 N N . CYS A 1 87 ? -2.730 -14.733 6.225 1.00 96.62 87 CYS A N 1
ATOM 694 C CA . CYS A 1 87 ? -2.442 -16.047 5.655 1.00 96.62 87 CYS A CA 1
ATOM 695 C C . CYS A 1 87 ? -1.547 -16.847 6.615 1.00 96.62 87 CYS A C 1
ATOM 697 O O . CYS A 1 87 ? -0.556 -16.301 7.101 1.00 96.62 87 CYS A O 1
ATOM 699 N N . LEU A 1 88 ? -1.864 -18.129 6.836 1.00 96.12 88 LEU A N 1
ATOM 700 C CA . LEU A 1 88 ? -1.107 -19.014 7.738 1.00 96.12 88 LEU A CA 1
ATOM 701 C C . LEU A 1 88 ? 0.370 -19.145 7.334 1.00 96.12 88 LEU A C 1
ATOM 703 O O . LEU A 1 88 ? 1.244 -19.187 8.190 1.00 96.12 88 LEU A O 1
ATOM 707 N N . HIS A 1 89 ? 0.646 -19.137 6.028 1.00 95.88 89 HIS A N 1
ATOM 708 C CA . HIS A 1 89 ? 1.992 -19.267 5.459 1.00 95.88 89 HIS A CA 1
ATOM 709 C C . HIS A 1 89 ? 2.417 -17.996 4.711 1.00 95.88 89 HIS A C 1
ATOM 711 O O . HIS A 1 89 ? 2.950 -18.051 3.604 1.00 95.88 89 HIS A O 1
ATOM 717 N N . CYS A 1 90 ? 2.115 -16.820 5.269 1.00 97.19 90 CYS A N 1
ATOM 718 C CA . CYS A 1 90 ? 2.486 -15.557 4.637 1.00 97.19 90 CYS A CA 1
ATOM 719 C C . CYS A 1 90 ? 4.016 -15.406 4.570 1.00 97.19 90 CYS A C 1
ATOM 721 O O . CYS A 1 90 ? 4.660 -15.193 5.592 1.00 97.19 90 CYS A O 1
ATOM 723 N N . GLN A 1 91 ? 4.592 -15.428 3.365 1.00 95.56 91 GLN A N 1
ATOM 724 C CA . GLN A 1 91 ? 6.031 -15.188 3.174 1.00 95.56 91 GLN A CA 1
ATOM 725 C C . GLN A 1 91 ? 6.446 -13.753 3.538 1.00 95.56 91 GLN A C 1
ATOM 727 O O . GLN A 1 91 ? 7.574 -13.515 3.949 1.00 95.56 91 GLN A O 1
ATOM 732 N N . ASN A 1 92 ? 5.506 -12.807 3.473 1.00 96.56 92 ASN A N 1
ATOM 733 C CA . ASN A 1 92 ? 5.710 -11.400 3.819 1.00 96.56 92 ASN A CA 1
ATOM 734 C C . ASN A 1 92 ? 5.151 -11.061 5.216 1.00 96.56 92 ASN A C 1
ATOM 736 O O . ASN A 1 92 ? 4.684 -9.941 5.449 1.00 96.56 92 ASN A O 1
ATOM 740 N N . TYR A 1 93 ? 5.118 -12.019 6.156 1.00 96.88 93 TYR A N 1
ATOM 741 C CA . TYR A 1 93 ? 4.514 -11.806 7.482 1.00 96.88 93 TYR A CA 1
ATOM 742 C C . TYR A 1 93 ? 5.189 -10.679 8.276 1.00 96.88 93 TYR A C 1
ATOM 744 O O . TYR A 1 93 ? 4.503 -9.947 8.990 1.00 96.88 93 TYR A O 1
ATOM 752 N N . PHE A 1 94 ? 6.499 -10.487 8.098 1.00 96.06 94 PHE A N 1
ATOM 753 C CA . PHE A 1 94 ? 7.255 -9.416 8.748 1.00 96.06 94 PHE A CA 1
ATOM 754 C C . PHE A 1 94 ? 6.672 -8.031 8.446 1.00 96.06 94 PHE A C 1
ATOM 756 O O . PHE A 1 94 ? 6.364 -7.270 9.354 1.00 96.06 94 PHE A O 1
ATOM 763 N N . ILE A 1 95 ? 6.410 -7.741 7.172 1.00 96.50 95 ILE A N 1
ATOM 764 C CA . ILE A 1 95 ? 5.884 -6.438 6.748 1.00 96.50 95 ILE A CA 1
ATOM 765 C C . ILE A 1 95 ? 4.350 -6.355 6.807 1.00 96.50 95 ILE A C 1
ATOM 767 O O . ILE A 1 95 ? 3.771 -5.281 6.946 1.00 96.50 95 ILE A O 1
ATOM 771 N N . SER A 1 96 ? 3.648 -7.485 6.738 1.00 96.88 96 SER A N 1
ATOM 772 C CA . SER A 1 96 ? 2.181 -7.487 6.803 1.00 96.88 96 SER A CA 1
ATOM 773 C C . SER A 1 96 ? 1.637 -7.482 8.235 1.00 96.88 96 SER A C 1
ATOM 775 O O . SER A 1 96 ? 0.582 -6.892 8.484 1.00 96.88 96 SER A O 1
ATOM 777 N N . GLN A 1 97 ? 2.334 -8.131 9.176 1.00 95.12 97 GLN A N 1
ATOM 778 C CA . GLN A 1 97 ? 1.812 -8.468 10.507 1.00 95.12 97 GLN A CA 1
ATOM 779 C C . GLN A 1 97 ? 2.753 -8.076 11.655 1.00 95.12 97 GLN A C 1
ATOM 781 O O . GLN A 1 97 ? 2.267 -7.553 12.661 1.00 95.12 97 GLN A O 1
ATOM 786 N N . LEU A 1 98 ? 4.065 -8.294 11.514 1.00 94.69 98 LEU A N 1
ATOM 787 C CA . LEU A 1 98 ? 5.057 -8.118 12.584 1.00 94.69 98 LEU A CA 1
ATOM 788 C C . LEU A 1 98 ? 5.763 -6.752 12.516 1.00 94.69 98 LEU A C 1
ATOM 790 O O . LEU A 1 98 ? 6.972 -6.661 12.335 1.00 94.69 98 LEU A O 1
ATOM 794 N N . TRP A 1 99 ? 4.986 -5.686 12.667 1.00 96.00 99 TRP A N 1
ATOM 795 C CA . TRP A 1 99 ? 5.481 -4.307 12.689 1.00 96.00 99 TRP A CA 1
ATOM 796 C C . TRP A 1 99 ? 4.740 -3.481 13.742 1.00 96.00 99 TRP A C 1
ATOM 798 O O . TRP A 1 99 ? 3.636 -3.853 14.162 1.00 96.00 99 TRP A O 1
ATOM 808 N N . LEU A 1 100 ? 5.321 -2.360 14.159 1.00 94.56 100 LEU A N 1
ATOM 809 C CA . LEU A 1 100 ? 4.759 -1.395 15.103 1.00 94.56 100 LEU A CA 1
ATOM 810 C C . LEU A 1 100 ? 4.549 -0.031 14.433 1.00 94.56 100 LEU A C 1
ATOM 812 O O . LEU A 1 100 ? 5.168 0.284 13.420 1.00 94.56 100 LEU A O 1
ATOM 816 N N . LYS A 1 101 ? 3.660 0.806 14.979 1.00 90.94 101 LYS A N 1
ATOM 817 C CA . LYS A 1 101 ? 3.316 2.097 14.349 1.00 90.94 101 LYS A CA 1
ATOM 818 C C . LYS A 1 101 ? 4.538 3.015 14.242 1.00 90.94 101 LYS A C 1
ATOM 820 O O . LYS A 1 101 ? 4.659 3.776 13.286 1.00 90.94 101 LYS A O 1
ATOM 825 N N . GLU A 1 102 ? 5.447 2.909 15.198 1.00 94.06 102 GLU A N 1
ATOM 826 C CA . GLU A 1 102 ? 6.702 3.645 15.295 1.00 94.06 102 GLU A CA 1
ATOM 827 C C . GLU A 1 102 ? 7.653 3.294 14.140 1.00 94.06 102 GLU A C 1
ATOM 829 O O . GLU A 1 102 ? 8.408 4.151 13.684 1.00 94.06 102 GLU A O 1
ATOM 834 N N . ASP A 1 103 ? 7.564 2.077 13.588 1.00 95.50 103 ASP A N 1
ATOM 835 C CA . ASP A 1 103 ? 8.377 1.663 12.439 1.00 95.50 103 ASP A CA 1
ATOM 836 C C . ASP A 1 103 ? 8.060 2.475 11.178 1.00 95.50 103 ASP A C 1
ATOM 838 O O . ASP A 1 103 ? 8.930 2.642 10.327 1.00 95.50 103 ASP A O 1
ATOM 842 N N . LEU A 1 104 ? 6.859 3.060 11.072 1.00 93.94 104 LEU A N 1
ATOM 843 C CA . LEU A 1 104 ? 6.495 3.939 9.955 1.00 93.94 104 LEU A CA 1
ATOM 844 C C . LEU A 1 104 ? 7.376 5.188 9.879 1.00 93.94 104 LEU A C 1
ATOM 846 O O . LEU A 1 104 ? 7.564 5.728 8.792 1.00 93.94 104 LEU A O 1
ATOM 850 N N . GLN A 1 105 ? 7.901 5.660 11.012 1.00 91.88 105 GLN A N 1
ATOM 851 C CA . GLN A 1 105 ? 8.767 6.842 11.059 1.00 91.88 105 GLN A CA 1
ATOM 852 C C . GLN A 1 105 ? 10.174 6.547 10.530 1.00 91.88 105 GLN A C 1
ATOM 854 O O . GLN A 1 105 ? 10.876 7.467 10.123 1.00 91.88 105 GLN A O 1
ATOM 859 N N . LYS A 1 106 ? 10.568 5.268 10.505 1.00 94.81 106 LYS A N 1
ATOM 860 C CA . LYS A 1 106 ? 11.858 4.812 9.972 1.00 94.81 106 LYS A CA 1
ATOM 861 C C . LYS A 1 106 ? 11.8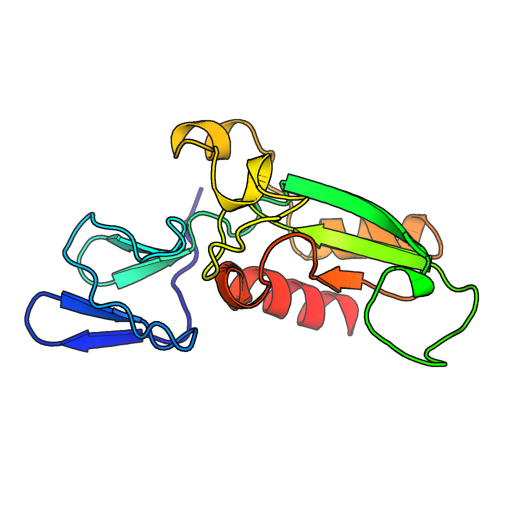58 4.734 8.444 1.00 94.81 106 LYS A C 1
ATOM 863 O O . LYS A 1 106 ? 12.922 4.600 7.851 1.00 94.81 106 LYS A O 1
ATOM 868 N N . ILE A 1 107 ? 10.683 4.792 7.811 1.00 95.12 107 ILE A N 1
ATOM 869 C CA . ILE A 1 107 ? 10.541 4.720 6.357 1.00 95.12 107 ILE A CA 1
ATOM 870 C C . ILE A 1 107 ? 10.551 6.143 5.788 1.00 95.12 107 ILE A C 1
ATOM 872 O O . ILE A 1 107 ? 9.664 6.936 6.137 1.00 95.12 107 ILE A O 1
ATOM 876 N N . PRO A 1 108 ? 11.519 6.479 4.912 1.00 94.81 108 PRO A N 1
ATOM 877 C CA . PRO A 1 108 ? 11.546 7.766 4.233 1.00 94.81 108 PRO A CA 1
ATOM 878 C C . PRO A 1 108 ? 10.217 8.063 3.541 1.00 94.81 108 PRO A C 1
ATOM 880 O O . PRO A 1 108 ? 9.484 7.160 3.133 1.00 94.81 108 PRO A O 1
ATOM 883 N N . TYR A 1 109 ? 9.876 9.345 3.443 1.00 96.19 109 TYR A N 1
ATOM 884 C CA . TYR A 1 109 ? 8.755 9.735 2.601 1.00 96.19 109 TYR A CA 1
ATOM 885 C C . TYR A 1 109 ? 9.176 9.622 1.138 1.00 96.19 109 TYR A C 1
ATOM 887 O O . TYR A 1 109 ? 10.192 10.198 0.763 1.00 96.19 109 TYR A O 1
ATOM 895 N N . THR A 1 110 ? 8.398 8.905 0.334 1.00 97.06 110 THR A N 1
ATOM 896 C CA . THR A 1 110 ? 8.622 8.771 -1.106 1.00 97.06 110 THR A CA 1
ATOM 897 C C . THR A 1 110 ? 7.345 9.150 -1.835 1.00 97.06 110 THR A C 1
ATOM 899 O O . THR A 1 110 ? 6.286 8.553 -1.645 1.00 97.06 110 THR A O 1
ATOM 902 N N . THR A 1 111 ? 7.418 10.179 -2.658 1.00 97.62 111 THR A N 1
ATOM 903 C CA . THR A 1 111 ? 6.307 10.668 -3.467 1.00 97.62 111 THR A CA 1
ATOM 904 C C . THR A 1 111 ? 5.972 9.695 -4.602 1.00 97.62 111 THR A C 1
ATOM 906 O O . THR A 1 111 ? 6.830 8.926 -5.037 1.00 97.62 111 THR A O 1
ATOM 909 N N . PRO A 1 112 ? 4.737 9.741 -5.133 1.00 97.94 112 PRO A N 1
ATOM 910 C CA . PRO A 1 112 ? 4.382 9.050 -6.372 1.00 97.94 112 PRO A CA 1
ATOM 911 C C . PRO A 1 112 ? 5.365 9.307 -7.529 1.00 97.94 112 PRO A C 1
ATOM 913 O O . PRO A 1 112 ? 5.780 8.366 -8.200 1.00 97.94 112 PRO A O 1
ATOM 916 N N . ALA A 1 113 ? 5.794 10.561 -7.713 1.00 98.25 113 ALA A N 1
ATOM 917 C CA . ALA A 1 113 ? 6.747 10.954 -8.753 1.00 98.25 113 ALA A CA 1
ATOM 918 C C . ALA A 1 113 ? 8.123 10.311 -8.576 1.00 98.25 113 ALA A C 1
ATOM 920 O O . ALA A 1 113 ? 8.687 9.825 -9.548 1.00 98.25 113 ALA A O 1
ATOM 921 N N . GLU A 1 114 ? 8.635 10.225 -7.348 1.00 98.00 114 GLU A N 1
ATOM 922 C CA . GLU A 1 114 ? 9.908 9.546 -7.079 1.00 98.00 114 GLU A CA 1
ATOM 923 C C . GLU A 1 114 ? 9.840 8.040 -7.381 1.00 98.00 114 GLU A C 1
ATOM 925 O O . GLU A 1 114 ? 10.817 7.479 -7.869 1.00 98.00 114 GLU A O 1
ATOM 930 N N . ILE A 1 115 ? 8.695 7.378 -7.162 1.00 98.19 115 ILE A N 1
ATOM 931 C CA . ILE A 1 115 ? 8.512 5.962 -7.542 1.00 98.19 115 ILE A CA 1
ATOM 932 C C . ILE A 1 115 ? 8.546 5.787 -9.068 1.00 98.19 115 ILE A C 1
ATOM 934 O O . ILE A 1 115 ? 9.149 4.834 -9.579 1.00 98.19 115 ILE A O 1
ATOM 938 N N . VAL A 1 116 ? 7.901 6.697 -9.801 1.00 98.19 116 VAL A N 1
ATOM 939 C CA . VAL A 1 116 ? 7.872 6.679 -11.270 1.00 98.19 116 VAL A CA 1
ATOM 940 C C . VAL A 1 116 ? 9.253 6.984 -11.844 1.00 98.19 116 VAL A C 1
ATOM 942 O O . VAL A 1 116 ? 9.754 6.210 -12.655 1.00 98.19 116 VAL A O 1
ATOM 945 N N . ASP A 1 117 ? 9.911 8.040 -11.372 1.00 97.81 117 ASP A N 1
ATOM 946 C CA . ASP A 1 117 ? 11.263 8.420 -11.786 1.00 97.81 117 ASP A CA 1
ATOM 947 C C . ASP A 1 117 ? 12.287 7.318 -11.470 1.00 97.81 117 ASP A C 1
ATOM 949 O O . ASP A 1 117 ? 13.080 6.954 -12.340 1.00 97.81 117 ASP A O 1
ATOM 953 N N . PHE A 1 118 ? 12.208 6.686 -10.292 1.00 97.06 118 PHE A N 1
ATOM 954 C CA . PHE A 1 118 ? 13.005 5.496 -9.979 1.00 97.06 118 PHE A CA 1
ATOM 955 C C . PHE A 1 118 ? 12.811 4.391 -11.025 1.00 97.06 118 PHE A C 1
ATOM 957 O O . PHE A 1 118 ? 13.786 3.818 -11.502 1.00 97.06 118 PHE A O 1
ATOM 964 N N . THR A 1 119 ? 11.566 4.107 -11.413 1.00 97.44 119 THR A N 1
ATOM 965 C CA . THR A 1 119 ? 11.239 3.057 -12.392 1.00 97.44 119 THR A CA 1
ATOM 966 C C . THR A 1 119 ? 11.770 3.394 -13.788 1.00 97.44 119 THR A C 1
ATOM 968 O O . THR A 1 119 ? 12.386 2.547 -14.440 1.00 97.44 119 THR A O 1
ATOM 971 N N . LEU A 1 120 ? 11.592 4.641 -14.230 1.00 97.31 120 LEU A N 1
ATOM 972 C CA . LEU A 1 120 ? 12.042 5.117 -15.539 1.00 97.31 120 LEU A CA 1
ATOM 973 C C . LEU A 1 120 ? 13.570 5.116 -15.661 1.00 97.31 120 LEU A C 1
ATOM 975 O O . LEU A 1 120 ? 14.095 4.654 -16.672 1.00 97.31 120 LEU A O 1
ATOM 979 N N . ARG A 1 121 ? 14.298 5.543 -14.620 1.00 97.38 121 ARG A N 1
ATOM 980 C CA . ARG A 1 121 ? 15.776 5.531 -14.600 1.00 97.38 121 ARG A CA 1
ATOM 981 C C . ARG A 1 121 ? 16.378 4.137 -14.774 1.00 97.38 121 ARG A C 1
ATOM 983 O O . ARG A 1 121 ? 17.519 4.017 -15.207 1.00 97.38 121 ARG A O 1
ATOM 990 N N . GLN A 1 122 ? 15.622 3.095 -14.441 1.00 96.25 122 GLN A N 1
ATOM 991 C CA . GLN A 1 122 ? 16.033 1.698 -14.590 1.00 96.25 122 GLN A CA 1
ATOM 992 C C . GLN A 1 122 ? 15.612 1.093 -15.941 1.00 96.25 122 GLN A C 1
ATOM 994 O O . GLN A 1 122 ? 15.859 -0.086 -16.178 1.00 96.25 122 GLN A O 1
ATOM 999 N N . ASN A 1 123 ? 14.979 1.870 -16.831 1.00 96.44 123 ASN A N 1
ATOM 1000 C CA . ASN A 1 123 ? 14.386 1.402 -18.092 1.00 96.44 123 ASN A CA 1
ATOM 1001 C C . ASN A 1 123 ? 13.355 0.272 -17.897 1.00 96.44 123 ASN A C 1
ATOM 1003 O O . ASN A 1 123 ? 13.245 -0.643 -18.716 1.00 96.44 123 ASN A O 1
ATOM 1007 N N . ILE A 1 124 ? 12.598 0.318 -16.798 1.00 96.81 124 ILE A N 1
ATOM 1008 C CA . ILE A 1 124 ? 11.601 -0.698 -16.454 1.00 96.81 124 ILE A CA 1
ATOM 1009 C C . ILE A 1 124 ? 10.214 -0.263 -16.956 1.00 96.81 124 ILE A C 1
ATOM 1011 O O . ILE A 1 124 ? 9.788 0.857 -16.681 1.00 96.81 124 ILE A O 1
ATOM 1015 N N . PRO A 1 125 ? 9.457 -1.137 -17.648 1.00 94.00 125 PRO A N 1
ATOM 1016 C CA . PRO A 1 125 ? 8.214 -0.755 -18.323 1.00 94.00 125 PRO A CA 1
ATOM 1017 C C . PRO A 1 125 ? 6.963 -0.759 -17.427 1.00 94.00 125 PRO A C 1
ATOM 1019 O O . PRO A 1 125 ? 5.853 -0.636 -17.946 1.00 94.00 125 PRO A O 1
A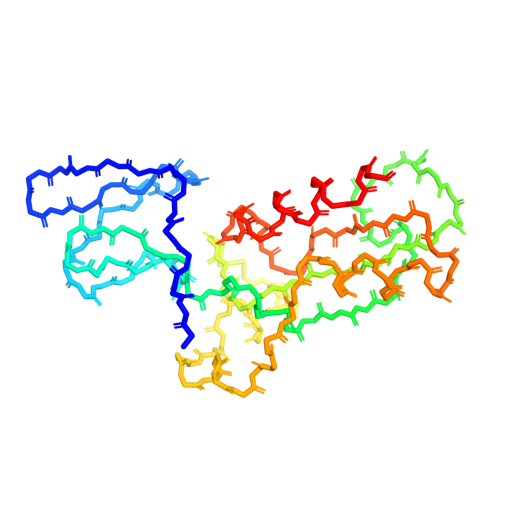TOM 1022 N N . GLY A 1 126 ? 7.087 -0.977 -16.114 1.00 95.06 126 GLY A N 1
ATOM 1023 C CA . GLY A 1 126 ? 5.914 -1.080 -15.250 1.00 95.06 126 GLY A CA 1
ATOM 1024 C C . GLY A 1 126 ? 6.188 -1.126 -13.752 1.00 95.06 126 GLY A C 1
ATOM 1025 O O . GLY A 1 126 ? 7.294 -1.415 -13.297 1.00 95.06 126 GLY A O 1
ATOM 1026 N N . ILE A 1 127 ? 5.122 -0.874 -12.993 1.00 97.50 127 ILE A N 1
ATOM 1027 C CA . ILE A 1 127 ? 5.087 -0.900 -11.530 1.00 97.50 127 ILE A CA 1
ATOM 1028 C C . ILE A 1 127 ? 4.054 -1.947 -11.097 1.00 97.50 127 ILE A C 1
ATOM 1030 O O . ILE A 1 127 ? 2.932 -1.969 -11.601 1.00 97.50 127 ILE A O 1
ATOM 1034 N N . ALA A 1 128 ? 4.426 -2.815 -10.161 1.00 97.25 128 ALA A N 1
ATOM 1035 C CA . ALA A 1 128 ? 3.567 -3.817 -9.552 1.00 97.25 128 ALA A CA 1
ATOM 1036 C C . ALA A 1 128 ? 3.365 -3.505 -8.063 1.00 97.25 128 ALA A C 1
ATOM 1038 O O . ALA A 1 128 ? 4.319 -3.434 -7.291 1.00 97.25 128 ALA A O 1
ATOM 1039 N N . TYR A 1 129 ? 2.114 -3.384 -7.630 1.00 97.31 129 TYR A N 1
ATOM 1040 C CA . TYR A 1 129 ? 1.768 -3.267 -6.213 1.00 97.31 129 TYR A CA 1
ATOM 1041 C C . TYR A 1 129 ? 1.605 -4.675 -5.632 1.00 97.31 129 TYR A C 1
ATOM 1043 O O . TYR A 1 129 ? 0.753 -5.436 -6.089 1.00 97.31 129 TYR A O 1
ATOM 1051 N N . THR A 1 130 ? 2.462 -5.066 -4.688 1.00 95.88 130 THR A N 1
ATOM 1052 C CA . THR A 1 130 ? 2.626 -6.477 -4.286 1.00 95.88 130 THR A CA 1
ATOM 1053 C C . THR A 1 130 ? 3.105 -6.610 -2.832 1.00 95.88 130 THR A C 1
ATOM 1055 O O . THR A 1 130 ? 3.121 -5.638 -2.089 1.00 95.88 130 THR A O 1
ATOM 1058 N N . TYR A 1 131 ? 3.510 -7.822 -2.436 1.00 95.62 131 TYR A N 1
ATOM 1059 C CA . TYR A 1 131 ? 4.059 -8.257 -1.142 1.00 95.62 131 TYR A CA 1
ATOM 1060 C C . TYR A 1 131 ? 3.070 -8.206 0.021 1.00 95.62 131 TYR A C 1
ATOM 1062 O O . TYR A 1 131 ? 2.855 -9.217 0.697 1.00 95.62 131 TYR A O 1
ATOM 1070 N N . THR A 1 132 ? 2.434 -7.058 0.218 1.00 96.69 132 THR A N 1
ATOM 1071 C CA . THR A 1 132 ? 1.235 -6.893 1.032 1.00 96.69 132 THR A CA 1
ATOM 1072 C C . THR A 1 132 ? 0.021 -6.703 0.133 1.00 96.69 132 THR A C 1
ATOM 1074 O O . THR A 1 132 ? 0.140 -6.632 -1.089 1.00 96.69 132 THR A O 1
ATOM 1077 N N . GLU A 1 133 ? -1.173 -6.705 0.719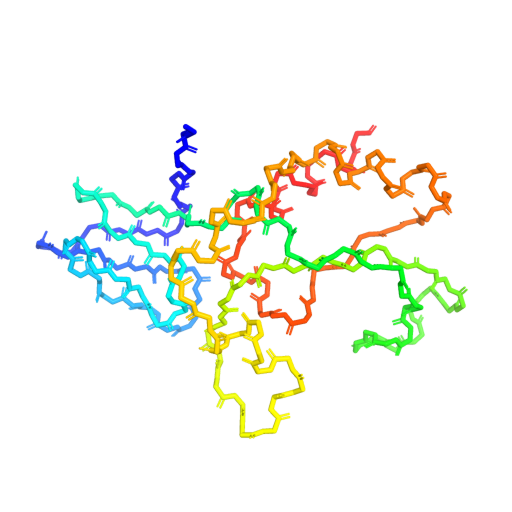 1.00 95.81 133 GLU A N 1
ATOM 1078 C CA . GLU A 1 133 ? -2.384 -6.567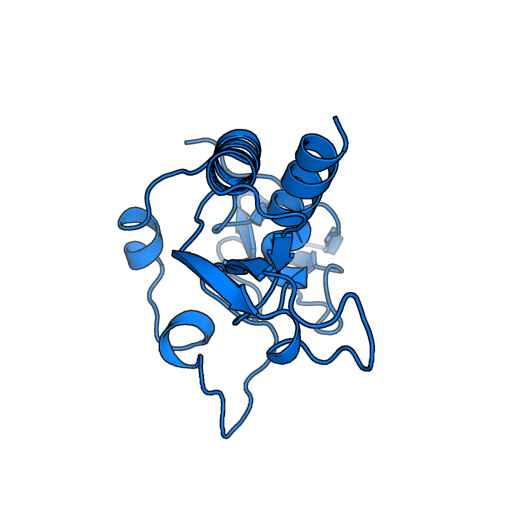 -0.080 1.00 95.81 133 GLU A CA 1
ATOM 1079 C C . GLU A 1 133 ? -2.565 -5.104 -0.540 1.00 95.81 133 GLU A C 1
ATOM 1081 O O . GLU A 1 133 ? -2.695 -4.230 0.321 1.00 95.81 133 GLU A O 1
ATOM 1086 N N . PRO A 1 134 ? -2.582 -4.814 -1.859 1.00 95.00 134 PRO A N 1
ATOM 1087 C CA . PRO A 1 134 ? -2.502 -3.446 -2.373 1.00 95.00 134 PRO A CA 1
ATOM 1088 C C . PRO A 1 134 ? -3.664 -2.520 -2.027 1.00 95.00 134 PRO A C 1
ATOM 1090 O O . PRO A 1 134 ? -3.456 -1.306 -1.933 1.00 95.00 134 PRO A O 1
ATOM 1093 N N . THR A 1 135 ? -4.884 -3.038 -1.812 1.00 96.00 135 THR A N 1
ATOM 1094 C CA . THR A 1 135 ? -6.028 -2.154 -1.525 1.00 96.00 135 THR A CA 1
ATOM 1095 C C . THR A 1 135 ? -5.793 -1.323 -0.272 1.00 96.00 135 THR A C 1
ATOM 1097 O O . THR A 1 135 ? -6.256 -0.188 -0.203 1.00 96.00 135 THR A O 1
ATOM 1100 N N . ILE A 1 136 ? -5.007 -1.807 0.699 1.00 97.56 136 ILE A N 1
ATOM 1101 C CA . ILE A 1 136 ? -4.779 -1.090 1.960 1.00 97.56 136 ILE A CA 1
ATOM 1102 C C . ILE A 1 136 ? -4.029 0.236 1.793 1.00 97.56 136 ILE A C 1
ATOM 1104 O O . ILE A 1 136 ? -4.085 1.043 2.721 1.00 97.56 136 ILE A O 1
ATOM 1108 N N . PHE A 1 137 ? -3.376 0.493 0.655 1.00 97.38 137 PHE A N 1
ATOM 1109 C CA . PHE A 1 137 ? -2.678 1.746 0.332 1.00 97.38 137 PHE A CA 1
ATOM 1110 C C . PHE A 1 137 ? -3.171 2.363 -0.990 1.00 97.38 137 PHE A C 1
ATOM 1112 O O . PHE A 1 137 ? -2.417 3.047 -1.681 1.00 97.38 137 PHE A O 1
ATOM 1119 N N . ALA A 1 138 ? -4.452 2.158 -1.320 1.00 97.69 138 ALA A N 1
ATOM 1120 C CA . ALA A 1 138 ? -5.054 2.567 -2.589 1.00 97.69 138 ALA A CA 1
ATOM 1121 C C . ALA A 1 138 ? -4.801 4.025 -3.000 1.00 97.69 138 ALA A C 1
ATOM 1123 O O . ALA A 1 138 ? -4.598 4.264 -4.179 1.00 97.69 138 ALA A O 1
ATOM 1124 N N . GLU A 1 139 ? -4.768 4.990 -2.075 1.00 98.12 139 GLU A N 1
ATOM 1125 C CA . GLU A 1 139 ? -4.479 6.394 -2.402 1.00 98.12 139 GLU A CA 1
ATOM 1126 C C . GLU A 1 139 ? -3.065 6.556 -2.952 1.00 98.12 139 GLU A C 1
ATOM 1128 O O . GLU A 1 139 ? -2.855 7.252 -3.938 1.00 98.12 139 GLU A O 1
ATOM 1133 N N . TYR A 1 140 ? -2.094 5.881 -2.335 1.00 97.88 140 TYR A N 1
ATOM 1134 C CA . TYR A 1 140 ? -0.704 5.957 -2.761 1.00 97.88 140 TYR A CA 1
ATOM 1135 C C . TYR A 1 140 ? -0.488 5.221 -4.086 1.00 97.88 140 TYR A C 1
ATOM 1137 O O . TYR A 1 140 ? 0.189 5.735 -4.975 1.00 97.88 140 TYR A O 1
ATOM 1145 N N . ALA A 1 141 ? -1.125 4.057 -4.250 1.00 97.81 141 ALA A N 1
ATOM 1146 C CA . ALA A 1 141 ? -1.133 3.339 -5.519 1.00 97.81 141 ALA A CA 1
ATOM 1147 C C . ALA A 1 141 ? -1.808 4.160 -6.632 1.00 97.81 141 ALA A C 1
ATOM 1149 O O . ALA A 1 141 ? -1.246 4.286 -7.711 1.00 97.81 141 ALA A O 1
ATOM 1150 N N . TYR A 1 142 ? -2.974 4.758 -6.369 1.00 97.94 142 TYR A N 1
ATOM 1151 C CA . TYR A 1 142 ? -3.716 5.575 -7.331 1.00 97.94 142 TYR A CA 1
ATOM 1152 C C . TYR A 1 142 ? -2.918 6.790 -7.790 1.00 97.94 142 TYR A C 1
ATOM 1154 O O . TYR A 1 142 ? -2.734 6.961 -8.991 1.00 97.94 142 TYR A O 1
ATOM 1162 N N . ASP A 1 143 ? -2.379 7.579 -6.860 1.00 98.31 143 ASP A N 1
ATOM 1163 C CA . ASP A 1 143 ? -1.601 8.764 -7.225 1.00 98.31 143 ASP A CA 1
ATOM 1164 C C . ASP A 1 143 ? -0.324 8.371 -8.001 1.00 98.31 143 ASP A C 1
ATOM 1166 O O . ASP A 1 143 ? 0.068 9.063 -8.938 1.00 98.31 143 ASP A O 1
ATOM 1170 N N . THR A 1 144 ? 0.273 7.210 -7.697 1.00 98.38 144 THR A N 1
ATOM 1171 C CA . THR A 1 144 ? 1.396 6.642 -8.473 1.00 98.38 144 THR A CA 1
ATOM 1172 C C . THR A 1 144 ? 0.970 6.194 -9.871 1.00 98.38 144 THR A C 1
ATOM 1174 O O . THR A 1 144 ? 1.695 6.440 -10.829 1.00 98.38 144 THR A O 1
ATOM 1177 N N . MET A 1 145 ? -0.208 5.582 -10.026 1.00 98.19 145 MET A N 1
ATOM 1178 C CA . MET A 1 145 ? -0.752 5.214 -11.340 1.00 98.19 145 MET A CA 1
ATOM 1179 C C . MET A 1 145 ? -1.071 6.445 -12.196 1.00 98.19 145 MET A C 1
ATOM 1181 O O . MET A 1 145 ? -0.823 6.431 -13.399 1.00 98.19 145 MET A O 1
ATOM 1185 N N . VAL A 1 146 ? -1.613 7.506 -11.589 1.00 98.31 146 VAL A N 1
ATOM 1186 C CA . VAL A 1 146 ? -1.874 8.782 -12.272 1.00 98.31 146 VAL A CA 1
ATOM 1187 C C . VAL A 1 146 ? -0.569 9.404 -12.756 1.00 98.31 146 VAL A C 1
ATOM 1189 O O . VAL A 1 146 ? -0.506 9.867 -13.892 1.00 98.31 146 VAL A O 1
ATOM 1192 N N . GLU A 1 147 ? 0.470 9.385 -11.923 1.00 98.25 147 GLU A N 1
ATOM 1193 C CA . GLU A 1 147 ? 1.784 9.907 -12.288 1.00 98.25 147 GLU A CA 1
ATOM 1194 C C . GLU A 1 147 ? 2.445 9.084 -13.399 1.00 98.25 147 GLU A C 1
ATOM 1196 O O . GLU A 1 147 ? 2.920 9.653 -14.373 1.00 98.25 147 GLU A O 1
ATOM 1201 N N . ALA A 1 148 ? 2.399 7.752 -13.311 1.00 97.31 148 ALA A N 1
ATOM 1202 C CA . ALA A 1 148 ? 2.998 6.844 -14.294 1.00 97.31 148 ALA A CA 1
ATOM 1203 C C . ALA A 1 148 ? 2.339 6.902 -15.683 1.00 97.31 148 ALA A C 1
ATOM 1205 O O . ALA A 1 148 ? 2.876 6.351 -16.642 1.00 97.31 148 ALA A O 1
ATOM 1206 N N . LYS A 1 149 ? 1.146 7.499 -15.783 1.00 94.94 149 LYS A N 1
ATOM 1207 C CA . LYS A 1 149 ? 0.409 7.661 -17.040 1.00 94.94 149 LYS A CA 1
ATOM 1208 C C . LYS A 1 149 ? 0.853 8.898 -17.836 1.00 94.94 149 LYS A C 1
ATOM 1210 O O . LYS A 1 149 ? 0.504 8.985 -19.013 1.00 94.94 149 LYS A O 1
ATOM 1215 N N . LYS A 1 150 ? 1.519 9.859 -17.193 1.00 88.62 150 LYS A N 1
ATOM 1216 C CA . LYS A 1 150 ? 2.015 11.079 -17.846 1.00 88.62 150 LYS A CA 1
ATOM 1217 C C . LYS A 1 150 ? 3.147 10.754 -18.812 1.00 88.62 150 LYS A C 1
ATOM 1219 O O . LYS A 1 150 ? 3.166 11.409 -19.875 1.00 88.62 150 LYS A O 1
#

Radius of gyration: 15.9 Å; Cα contacts (8 Å, |Δi|>4): 272; chains: 1; bounding box: 39×35×38 Å